Protein AF-A0A2S5CKT2-F1 (afdb_monomer)

Secondary structure (DSSP, 8-state):
-------HHHHHHHHHHHHHHHHHHHTSS-HHHHHHHHHH-TT-S--EEEEEEEETTEEEEEEE-SSSEEEEEEEESSTT--GGGSEEEEEEHHHHHHH--SHHHHHHHHHHHHHHHHHTT-

Structure (mmCIF, N/CA/C/O backbone):
data_AF-A0A2S5CKT2-F1
#
_entry.id   AF-A0A2S5CKT2-F1
#
loop_
_atom_site.group_PDB
_atom_site.id
_atom_site.type_symbol
_atom_site.label_atom_id
_atom_site.label_alt_id
_atom_site.label_comp_id
_atom_site.label_asym_id
_atom_site.label_entity_id
_atom_site.label_seq_id
_atom_site.pdbx_PDB_ins_code
_atom_site.Cartn_x
_atom_site.Cartn_y
_atom_site.Cartn_z
_atom_site.occupancy
_atom_site.B_iso_or_equiv
_atom_site.auth_seq_id
_atom_site.auth_comp_id
_atom_site.auth_asym_id
_atom_site.auth_atom_id
_atom_site.pdbx_PDB_model_num
ATOM 1 N N . MET A 1 1 ? -28.746 -4.666 8.757 1.00 40.38 1 MET A N 1
ATOM 2 C CA . MET A 1 1 ? -27.421 -4.318 8.205 1.00 40.38 1 MET A CA 1
ATOM 3 C C . MET A 1 1 ? -27.075 -2.948 8.756 1.00 40.38 1 MET A C 1
ATOM 5 O O . MET A 1 1 ? -27.796 -2.009 8.463 1.00 40.38 1 MET A O 1
ATOM 9 N N . SER A 1 2 ? -26.123 -2.847 9.688 1.00 44.31 2 SER A N 1
ATOM 10 C CA . SER A 1 2 ? -25.798 -1.554 10.302 1.00 44.31 2 SER A CA 1
ATOM 11 C C . SER A 1 2 ? -25.018 -0.701 9.314 1.00 44.31 2 SER A C 1
ATOM 13 O O . SER A 1 2 ? -23.836 -0.963 9.097 1.00 44.31 2 SER A O 1
ATOM 15 N N . ASP A 1 3 ? -25.667 0.333 8.782 1.00 46.25 3 ASP A N 1
ATOM 16 C CA . ASP A 1 3 ? -24.982 1.496 8.229 1.00 46.25 3 ASP A CA 1
ATOM 17 C C . ASP A 1 3 ? -24.106 2.090 9.332 1.00 46.25 3 ASP A C 1
ATOM 19 O O . ASP A 1 3 ? -24.564 2.820 10.215 1.00 46.25 3 ASP A O 1
ATOM 23 N N . ARG A 1 4 ? -22.819 1.735 9.331 1.00 59.84 4 ARG A N 1
ATOM 24 C CA . ARG A 1 4 ? -21.828 2.481 10.101 1.00 59.84 4 ARG A CA 1
ATOM 25 C C . ARG A 1 4 ? -21.696 3.839 9.430 1.00 59.84 4 ARG A C 1
ATOM 27 O O . ARG A 1 4 ? -20.940 3.996 8.478 1.00 59.84 4 ARG A O 1
ATOM 34 N N . GLN A 1 5 ? -22.429 4.825 9.933 1.00 59.44 5 GLN A N 1
ATOM 35 C CA . GLN A 1 5 ? -22.195 6.213 9.563 1.00 59.44 5 GLN A CA 1
ATOM 36 C C . GLN A 1 5 ? -20.825 6.629 10.102 1.00 59.44 5 GLN A C 1
ATOM 38 O O . GLN A 1 5 ? -20.635 6.872 11.294 1.00 59.44 5 GLN A O 1
ATOM 43 N N . PHE A 1 6 ? -19.837 6.658 9.215 1.00 62.53 6 PHE A N 1
ATOM 44 C CA . PHE A 1 6 ? -18.522 7.197 9.519 1.00 62.53 6 PHE A CA 1
ATOM 45 C C . PHE A 1 6 ? -18.585 8.728 9.516 1.00 62.53 6 PHE A C 1
ATOM 47 O O . PHE A 1 6 ? -19.208 9.323 8.636 1.00 62.53 6 PHE A O 1
ATOM 54 N N . GLY A 1 7 ? -17.914 9.377 10.472 1.00 77.25 7 GLY A N 1
ATOM 55 C CA . GLY A 1 7 ? -17.823 10.839 10.505 1.00 77.25 7 GLY A CA 1
ATOM 56 C C . GLY A 1 7 ? -17.152 11.420 9.245 1.00 77.25 7 GLY A C 1
ATOM 57 O O . GLY A 1 7 ? -16.399 10.714 8.566 1.00 77.25 7 GLY A O 1
ATOM 58 N N . PRO A 1 8 ? -17.352 12.716 8.945 1.00 77.81 8 PRO A N 1
ATOM 59 C CA . PRO A 1 8 ? -16.957 13.339 7.673 1.00 77.81 8 PRO A CA 1
ATOM 60 C C . PRO A 1 8 ? -15.465 13.182 7.337 1.00 77.81 8 PRO A C 1
ATOM 62 O O . PRO A 1 8 ? -15.113 12.888 6.200 1.00 77.81 8 PRO A O 1
ATOM 65 N N . GLN A 1 9 ? -14.576 13.265 8.334 1.00 77.25 9 GLN A N 1
ATOM 66 C CA . GLN A 1 9 ? -13.134 13.051 8.128 1.00 77.25 9 GLN A CA 1
ATOM 67 C C . GLN A 1 9 ? -12.787 11.631 7.654 1.00 77.25 9 GLN A C 1
ATOM 69 O O . GLN A 1 9 ? -11.832 11.445 6.909 1.00 77.25 9 GLN A O 1
ATOM 74 N N . THR A 1 10 ? -13.541 10.615 8.080 1.00 82.31 10 THR A N 1
ATOM 75 C CA . THR A 1 10 ? -13.289 9.226 7.664 1.00 82.31 10 THR A CA 1
ATOM 76 C C . THR A 1 10 ? -13.767 8.987 6.235 1.00 82.31 10 THR A C 1
ATOM 78 O O . THR A 1 10 ? -13.113 8.266 5.492 1.00 82.31 10 THR A O 1
ATOM 81 N N . GLN A 1 11 ? -14.865 9.626 5.821 1.00 86.94 11 GLN A N 1
ATOM 82 C CA . GLN A 1 11 ? -15.346 9.544 4.439 1.00 86.94 11 GLN A CA 1
ATOM 83 C C . GLN A 1 11 ? -14.367 10.198 3.456 1.00 86.94 11 GLN A C 1
ATOM 85 O O . GLN A 1 11 ? -14.094 9.620 2.407 1.00 86.94 11 GLN A O 1
ATOM 90 N N . LEU A 1 12 ? -13.773 11.340 3.826 1.00 91.44 12 LEU A N 1
ATOM 91 C CA . LEU A 1 12 ? -12.718 11.982 3.033 1.00 91.44 12 LEU A CA 1
ATOM 92 C C . LEU A 1 12 ? -11.502 11.064 2.858 1.00 91.44 12 LEU A C 1
ATOM 94 O O . LEU A 1 12 ? -11.094 10.809 1.731 1.00 91.44 12 LEU A O 1
ATOM 98 N N . LEU A 1 13 ? -11.000 10.470 3.947 1.00 93.12 13 LEU A N 1
ATOM 99 C CA . LEU A 1 13 ? -9.881 9.522 3.881 1.00 93.12 13 LEU A CA 1
ATOM 100 C C . LEU A 1 13 ? -10.188 8.303 3.003 1.00 93.12 13 LEU A C 1
ATOM 102 O O . LEU A 1 13 ? -9.319 7.830 2.277 1.00 93.12 13 LEU A O 1
ATOM 106 N N . ARG A 1 14 ? -11.417 7.776 3.062 1.00 94.62 14 ARG A N 1
ATOM 107 C CA . ARG A 1 14 ? -11.840 6.654 2.210 1.00 94.62 14 ARG A CA 1
ATOM 108 C C . ARG A 1 14 ? -11.849 7.046 0.736 1.00 94.62 14 ARG A C 1
ATOM 110 O O . ARG A 1 14 ? -11.369 6.275 -0.086 1.00 94.62 14 ARG A O 1
ATOM 117 N N . LYS A 1 15 ? -12.348 8.241 0.412 1.00 95.12 15 LYS A N 1
ATOM 118 C CA . LYS A 1 15 ? -12.325 8.774 -0.953 1.00 95.12 15 LYS A CA 1
ATOM 119 C C . LYS A 1 15 ? -10.889 8.933 -1.463 1.00 95.12 15 LYS A C 1
ATOM 121 O O . LYS A 1 15 ? -10.582 8.406 -2.523 1.00 95.12 15 LYS A O 1
ATOM 126 N N . GLU A 1 16 ? -10.006 9.548 -0.677 1.00 94.62 16 GLU A N 1
ATOM 127 C CA . GLU A 1 16 ? -8.581 9.697 -1.017 1.00 94.62 16 GLU A CA 1
ATOM 128 C C . GLU A 1 16 ? -7.893 8.343 -1.264 1.00 94.62 16 GLU A C 1
ATOM 130 O O . GLU A 1 16 ? -7.095 8.200 -2.187 1.00 94.62 16 GLU A O 1
ATOM 135 N N . LEU A 1 17 ? -8.204 7.327 -0.451 1.00 96.75 17 LEU A N 1
ATOM 136 C CA . LEU A 1 17 ? -7.668 5.973 -0.614 1.00 96.75 17 LEU A CA 1
ATOM 137 C C . LEU A 1 17 ? -8.129 5.319 -1.922 1.00 96.75 17 LEU A C 1
ATOM 139 O O . LEU A 1 17 ? -7.319 4.694 -2.601 1.00 96.75 17 LEU A O 1
ATOM 143 N N . LEU A 1 18 ? -9.405 5.469 -2.281 1.00 96.62 18 LEU A N 1
ATOM 144 C CA . LEU A 1 18 ? -9.957 4.924 -3.523 1.00 96.62 18 LEU A CA 1
ATOM 145 C C . LEU A 1 18 ? -9.440 5.668 -4.761 1.00 96.62 18 LEU A C 1
ATOM 147 O O . LEU A 1 18 ? -9.125 5.032 -5.763 1.00 96.62 18 LEU A O 1
ATOM 151 N N . GLU A 1 19 ? -9.290 6.991 -4.689 1.00 95.94 19 GLU A N 1
ATOM 152 C CA . GLU A 1 19 ? -8.654 7.782 -5.750 1.00 95.94 19 GLU A CA 1
ATOM 153 C C . GLU A 1 19 ? -7.192 7.365 -5.935 1.00 95.94 19 GLU A C 1
ATOM 155 O O . GLU A 1 19 ? -6.764 7.075 -7.049 1.00 95.94 19 GLU A O 1
ATOM 160 N N . SER A 1 20 ? -6.435 7.229 -4.841 1.00 93.81 20 SER A N 1
ATOM 161 C CA . SER A 1 20 ? -5.060 6.725 -4.892 1.00 93.81 20 SER A CA 1
ATOM 162 C C . SER A 1 20 ? -4.980 5.303 -5.446 1.00 93.81 20 SER A C 1
ATOM 164 O O . SER A 1 20 ? -4.010 4.979 -6.120 1.00 93.81 20 SER A O 1
ATOM 166 N N . MET A 1 21 ? -5.966 4.446 -5.182 1.00 96.81 21 MET A N 1
ATOM 167 C CA . MET A 1 21 ? -6.031 3.116 -5.783 1.00 96.81 21 MET A CA 1
ATOM 168 C C . MET A 1 21 ? -6.241 3.198 -7.298 1.00 96.81 21 MET A C 1
ATOM 170 O O . MET A 1 21 ? -5.588 2.467 -8.037 1.00 96.81 21 MET A O 1
ATOM 174 N N . ALA A 1 22 ? -7.112 4.090 -7.775 1.00 96.75 22 ALA A N 1
ATOM 175 C CA . ALA A 1 22 ? -7.306 4.283 -9.209 1.00 96.75 22 ALA A CA 1
ATOM 176 C C . ALA A 1 22 ? -5.991 4.692 -9.893 1.00 96.75 22 ALA A C 1
ATOM 178 O O . ALA A 1 22 ? -5.604 4.056 -10.870 1.00 96.75 22 ALA A O 1
ATOM 179 N N . TYR A 1 23 ? -5.258 5.654 -9.317 1.00 96.50 23 TYR A N 1
ATOM 180 C CA . TYR A 1 23 ? -3.933 6.053 -9.811 1.00 96.50 23 TYR A CA 1
ATOM 181 C C . TYR A 1 23 ? -2.881 4.936 -9.701 1.00 96.50 23 TYR A C 1
ATOM 183 O O . TYR A 1 23 ? -1.979 4.835 -10.530 1.00 96.50 23 TYR A O 1
ATOM 191 N N . LEU A 1 24 ? -2.969 4.080 -8.677 1.00 96.75 24 LEU A N 1
ATOM 192 C CA . LEU A 1 24 ? -2.089 2.918 -8.537 1.00 96.75 24 LEU A CA 1
ATOM 193 C C . LEU A 1 24 ? -2.295 1.939 -9.699 1.00 96.75 24 LEU A C 1
ATOM 195 O O . LEU A 1 24 ? -1.328 1.510 -10.320 1.00 96.75 24 LEU A O 1
ATOM 199 N N . PHE A 1 25 ? -3.550 1.600 -10.006 1.00 96.69 25 PHE A N 1
ATOM 200 C CA . PHE A 1 25 ? -3.889 0.619 -11.041 1.00 96.69 25 PHE A CA 1
ATOM 201 C C . PHE A 1 25 ? -3.883 1.175 -12.471 1.00 96.69 25 PHE A C 1
ATOM 203 O O . PHE A 1 25 ? -3.830 0.376 -13.410 1.00 96.69 25 PHE A O 1
ATOM 210 N N . SER A 1 26 ? -3.890 2.500 -12.656 1.00 96.56 26 SER A N 1
ATOM 211 C CA . SER A 1 26 ? -3.586 3.141 -13.944 1.00 96.56 26 SER A CA 1
ATOM 212 C C . SER A 1 26 ? -2.082 3.233 -14.220 1.00 96.56 26 SER A C 1
ATOM 214 O O . SER A 1 26 ? -1.687 3.353 -15.376 1.00 96.56 26 SER A O 1
ATOM 216 N N . GLY A 1 27 ? -1.247 3.132 -13.179 1.00 95.06 27 GLY A N 1
ATOM 217 C CA . GLY A 1 27 ? 0.203 3.310 -13.266 1.00 95.06 27 GLY A CA 1
ATOM 218 C C . GLY A 1 27 ? 0.654 4.763 -13.093 1.00 95.06 27 GLY A C 1
ATOM 219 O O . GLY A 1 27 ? 1.854 5.023 -13.114 1.00 95.06 27 GLY A O 1
ATOM 220 N N . ASP A 1 28 ? -0.275 5.693 -12.856 1.00 96.38 28 ASP A N 1
ATOM 221 C CA . ASP A 1 28 ? 0.017 7.124 -12.700 1.00 96.38 28 ASP A CA 1
ATOM 222 C C . ASP A 1 28 ? 0.795 7.443 -11.415 1.00 96.38 28 ASP A C 1
ATOM 224 O O . ASP A 1 28 ? 1.458 8.475 -11.338 1.00 96.38 28 ASP A O 1
ATOM 228 N N . ILE A 1 29 ? 0.736 6.573 -10.396 1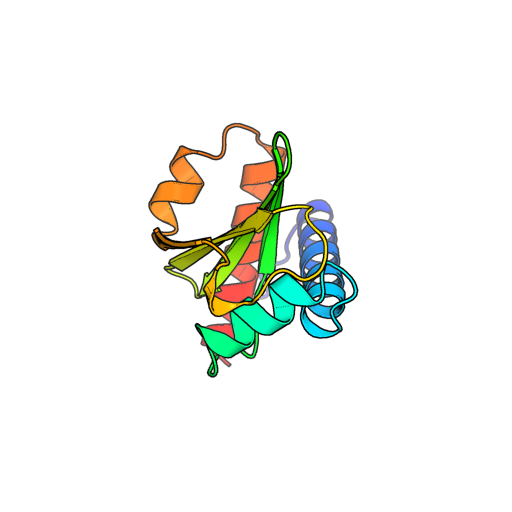.00 94.06 29 ILE A N 1
ATOM 229 C CA . ILE A 1 29 ? 1.604 6.702 -9.211 1.00 94.06 29 ILE A CA 1
ATOM 230 C C . ILE A 1 29 ? 3.051 6.386 -9.575 1.00 94.06 29 ILE A C 1
ATOM 232 O O . ILE A 1 29 ? 3.952 7.174 -9.300 1.00 94.06 29 ILE A O 1
ATOM 236 N N . ASN A 1 30 ? 3.264 5.191 -10.121 1.00 94.75 30 ASN A N 1
ATOM 237 C CA . ASN A 1 30 ? 4.544 4.707 -10.608 1.00 94.75 30 ASN A CA 1
ATOM 238 C C . ASN A 1 30 ? 4.266 3.439 -11.442 1.00 94.75 30 ASN A C 1
ATOM 240 O O . ASN A 1 30 ? 3.720 2.472 -10.897 1.00 94.75 30 ASN A O 1
ATOM 244 N N . PRO A 1 31 ? 4.616 3.401 -12.738 1.00 95.19 31 PRO A N 1
ATOM 245 C CA . PRO A 1 31 ? 4.336 2.244 -13.584 1.00 95.19 31 PRO A CA 1
ATOM 246 C C . PRO A 1 31 ? 5.08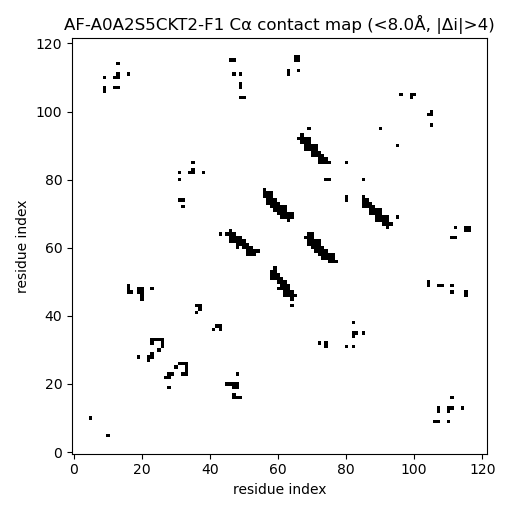4 0.987 -13.117 1.00 95.19 31 PRO A C 1
ATOM 248 O O . PRO A 1 31 ? 4.504 -0.097 -13.123 1.00 95.19 31 PRO A O 1
ATOM 251 N N . ILE A 1 32 ? 6.313 1.128 -12.604 1.00 96.00 32 ILE A N 1
ATOM 252 C C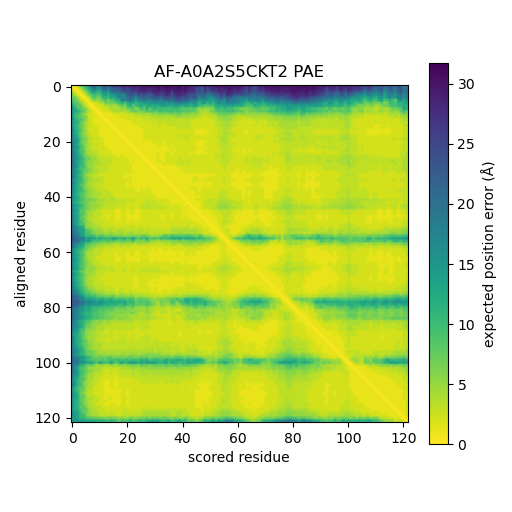A . ILE A 1 32 ? 7.100 0.009 -12.062 1.00 96.00 32 ILE A CA 1
ATOM 253 C C . ILE A 1 32 ? 6.438 -0.567 -10.810 1.00 96.00 32 ILE A C 1
ATOM 255 O O . ILE A 1 32 ? 6.426 -1.783 -10.630 1.00 96.00 32 ILE A O 1
ATOM 259 N N . LEU A 1 33 ? 5.820 0.267 -9.966 1.00 97.19 33 LEU A N 1
ATOM 260 C CA . LEU A 1 33 ? 5.054 -0.219 -8.814 1.00 97.19 33 LEU A CA 1
ATOM 261 C C . LEU A 1 33 ? 3.881 -1.097 -9.260 1.00 97.19 33 LEU A C 1
ATOM 263 O O . LEU A 1 33 ? 3.684 -2.180 -8.713 1.00 97.19 33 LEU A O 1
ATOM 267 N N . LEU A 1 34 ? 3.113 -0.654 -10.260 1.00 97.25 34 LEU A N 1
ATOM 268 C CA . LEU A 1 34 ? 1.993 -1.431 -10.790 1.00 97.25 34 LEU A CA 1
ATOM 269 C C . LEU A 1 34 ? 2.462 -2.759 -11.393 1.00 97.25 34 LEU A C 1
ATOM 271 O O . LEU A 1 34 ? 1.872 -3.804 -11.114 1.00 97.25 34 LEU A O 1
ATOM 275 N N . GLU A 1 35 ? 3.516 -2.732 -12.206 1.00 96.75 35 GLU A N 1
ATOM 276 C CA . GLU A 1 35 ? 4.084 -3.944 -12.796 1.00 96.75 35 GLU A CA 1
ATOM 277 C C . GLU A 1 35 ? 4.604 -4.904 -11.722 1.00 96.75 35 GLU A C 1
ATOM 279 O O . GLU A 1 35 ? 4.312 -6.097 -11.782 1.00 96.75 35 GLU A O 1
ATOM 284 N N . THR A 1 36 ?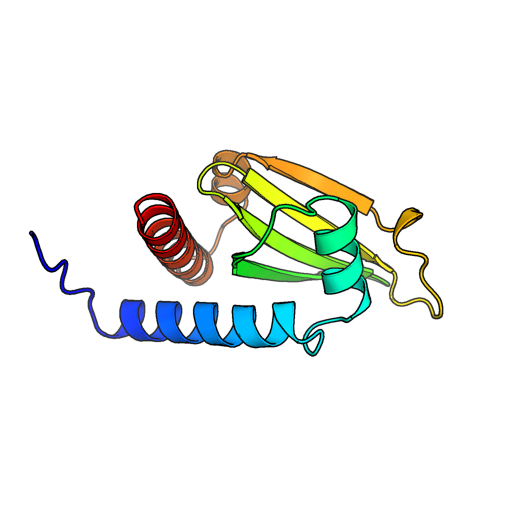 5.270 -4.385 -10.688 1.00 97.31 36 THR A N 1
ATOM 285 C CA . THR A 1 36 ? 5.738 -5.169 -9.536 1.00 97.31 36 THR A CA 1
ATOM 286 C C . THR A 1 36 ? 4.577 -5.830 -8.807 1.00 97.31 36 THR A C 1
ATOM 288 O O . THR A 1 36 ? 4.592 -7.041 -8.585 1.00 97.31 36 THR A O 1
ATOM 291 N N . LEU A 1 37 ? 3.521 -5.080 -8.487 1.00 97.69 37 LEU A N 1
ATOM 292 C CA . LEU A 1 37 ? 2.341 -5.639 -7.827 1.00 97.69 37 LEU A CA 1
ATOM 293 C C . LEU A 1 37 ? 1.670 -6.723 -8.680 1.00 97.69 37 LEU A C 1
ATOM 295 O O . LEU A 1 37 ? 1.284 -7.756 -8.143 1.00 97.69 37 LEU A O 1
ATOM 299 N N . ARG A 1 38 ? 1.571 -6.536 -10.001 1.00 96.69 38 ARG A N 1
ATOM 300 C CA . ARG A 1 38 ? 1.013 -7.546 -10.918 1.00 96.69 38 ARG A CA 1
ATOM 301 C C . ARG A 1 38 ? 1.898 -8.782 -11.047 1.00 96.69 38 ARG A C 1
ATOM 303 O O . ARG A 1 38 ? 1.371 -9.883 -11.178 1.00 96.69 38 ARG A O 1
ATOM 310 N N . PHE A 1 39 ? 3.217 -8.607 -11.022 1.00 96.56 39 PHE A N 1
ATOM 311 C CA . PHE A 1 39 ? 4.177 -9.700 -11.135 1.00 96.56 39 PHE A CA 1
ATOM 312 C C . PHE A 1 39 ? 4.181 -10.582 -9.881 1.00 96.56 39 PHE A C 1
ATOM 314 O O . PHE A 1 39 ? 4.057 -11.800 -9.989 1.00 96.56 39 PHE A O 1
ATOM 321 N N . TYR A 1 40 ? 4.274 -9.978 -8.693 1.00 96.81 40 TYR A N 1
ATOM 322 C CA . TYR A 1 40 ? 4.336 -10.716 -7.426 1.00 96.81 40 TYR A CA 1
ATOM 323 C C . TYR A 1 40 ? 2.960 -11.131 -6.897 1.00 96.81 40 TYR A C 1
ATOM 325 O O . TYR A 1 40 ? 2.853 -12.146 -6.207 1.00 96.81 40 TYR A O 1
ATOM 333 N N . PHE A 1 41 ? 1.905 -10.380 -7.231 1.00 96.62 41 PHE A N 1
ATOM 334 C CA . PHE A 1 41 ? 0.536 -10.631 -6.784 1.00 96.62 41 PHE A CA 1
ATOM 335 C C . PHE A 1 41 ? -0.469 -10.627 -7.954 1.00 96.62 41 PHE A C 1
ATOM 337 O O . PHE A 1 41 ? -1.379 -9.800 -7.981 1.00 96.62 41 PHE A O 1
ATOM 344 N N . PRO A 1 42 ? -0.383 -11.561 -8.922 1.00 95.75 42 PRO A N 1
ATOM 345 C CA . PRO A 1 42 ? -1.272 -11.594 -10.093 1.00 95.75 42 PRO A CA 1
ATOM 346 C C . PRO A 1 42 ? -2.774 -11.720 -9.779 1.00 95.75 42 PRO A C 1
ATOM 348 O O . PRO A 1 42 ? -3.607 -11.449 -10.638 1.00 95.75 42 PRO A O 1
ATOM 351 N N . TRP A 1 43 ? -3.141 -12.117 -8.558 1.00 94.75 43 TRP A N 1
ATOM 352 C CA . TRP A 1 43 ? -4.528 -12.167 -8.076 1.00 94.75 43 TRP A CA 1
ATOM 353 C C . TRP A 1 43 ? -5.050 -10.817 -7.552 1.00 94.75 43 TRP A C 1
ATOM 355 O O . TRP A 1 43 ? -6.225 -10.709 -7.201 1.00 94.75 43 TRP A O 1
ATOM 365 N N . LEU A 1 44 ? -4.192 -9.800 -7.446 1.00 95.19 44 LEU A N 1
ATOM 366 C CA . LEU A 1 44 ? -4.509 -8.526 -6.814 1.00 95.19 44 LEU A CA 1
ATOM 367 C C . LEU A 1 44 ? -5.367 -7.651 -7.738 1.00 95.19 44 LEU A C 1
ATOM 369 O O . LEU A 1 44 ? -4.883 -7.073 -8.708 1.00 95.19 44 LEU A O 1
ATOM 373 N N . SER A 1 45 ? -6.651 -7.529 -7.406 1.00 93.31 45 SER A N 1
ATOM 374 C CA . SER A 1 45 ? -7.618 -6.654 -8.091 1.00 93.31 45 SER A CA 1
ATOM 375 C C . SER A 1 45 ? -8.004 -5.418 -7.274 1.00 93.31 45 SER A C 1
ATOM 377 O O . SER A 1 45 ? -8.659 -4.511 -7.784 1.00 93.31 45 SER A O 1
ATOM 379 N N . PHE A 1 46 ? -7.601 -5.378 -6.003 1.00 96.81 46 PHE A N 1
ATOM 380 C CA . PHE A 1 46 ? -7.873 -4.296 -5.070 1.00 96.81 46 PHE A CA 1
ATOM 381 C C . PHE A 1 46 ? -6.692 -4.153 -4.110 1.00 96.81 46 PHE A C 1
ATOM 383 O O . PHE A 1 46 ? -6.243 -5.136 -3.526 1.00 96.81 46 PHE A O 1
ATOM 390 N N . ALA A 1 47 ? -6.179 -2.936 -3.957 1.00 97.56 47 ALA A N 1
ATOM 391 C CA . ALA A 1 47 ? -5.027 -2.637 -3.116 1.00 97.56 47 ALA A CA 1
ATOM 392 C C . ALA A 1 47 ? -5.051 -1.164 -2.717 1.00 97.56 47 ALA A C 1
ATOM 394 O O . ALA A 1 47 ? -5.471 -0.315 -3.501 1.00 97.56 47 ALA A O 1
ATOM 395 N N . LEU A 1 48 ? -4.587 -0.838 -1.514 1.00 98.06 48 LEU A N 1
ATOM 396 C CA . LEU A 1 48 ? -4.633 0.536 -1.011 1.00 98.06 48 LEU A CA 1
ATOM 397 C C . LEU A 1 48 ? -3.231 1.036 -0.675 1.00 98.06 48 LEU A C 1
ATOM 399 O O . LEU A 1 48 ? -2.555 0.470 0.185 1.00 98.06 48 LEU A O 1
ATOM 403 N N . LEU A 1 49 ? -2.811 2.137 -1.304 1.00 97.00 49 LEU A N 1
ATOM 404 C CA . LEU A 1 49 ? -1.564 2.815 -0.953 1.00 97.00 49 LEU A CA 1
ATOM 405 C C . LEU A 1 49 ? -1.730 3.547 0.388 1.00 97.00 49 LEU A C 1
ATOM 407 O O . LEU A 1 49 ? -2.335 4.622 0.496 1.00 97.00 49 LEU A O 1
ATOM 411 N N . ILE A 1 50 ? -1.179 2.953 1.442 1.00 95.88 50 ILE A N 1
ATOM 412 C CA . ILE A 1 50 ? -1.332 3.448 2.813 1.00 95.88 50 ILE A CA 1
ATOM 413 C C . ILE A 1 50 ? -0.223 4.428 3.194 1.00 95.88 50 ILE A C 1
ATOM 415 O O . ILE A 1 50 ? -0.461 5.318 4.014 1.00 95.88 50 ILE A O 1
ATOM 419 N N . ASN A 1 51 ? 0.956 4.328 2.575 1.00 94.62 51 ASN A N 1
ATOM 420 C CA . ASN A 1 51 ? 2.074 5.240 2.805 1.00 94.62 51 ASN A CA 1
ATOM 421 C C . ASN A 1 51 ? 3.061 5.223 1.632 1.00 94.62 51 ASN A C 1
ATOM 423 O O . ASN A 1 51 ? 3.215 4.205 0.965 1.00 94.62 51 ASN A O 1
ATOM 427 N N . TRP A 1 52 ? 3.756 6.337 1.443 1.00 94.25 52 TRP A N 1
ATOM 428 C CA . TRP A 1 52 ? 4.881 6.473 0.525 1.00 94.25 52 TRP A CA 1
ATOM 429 C C . TRP A 1 52 ? 5.956 7.290 1.237 1.00 94.25 52 TRP A C 1
ATOM 431 O O . TRP A 1 52 ? 5.647 8.333 1.824 1.00 94.25 52 TRP A O 1
ATOM 441 N N . LEU A 1 53 ? 7.183 6.775 1.256 1.00 92.50 53 LEU A N 1
ATOM 442 C CA . LEU A 1 53 ? 8.354 7.478 1.759 1.00 92.50 53 LEU A CA 1
ATOM 443 C C . LEU A 1 53 ? 9.367 7.647 0.623 1.00 92.50 53 LEU A C 1
ATOM 445 O O . LEU A 1 53 ? 9.826 6.641 0.088 1.00 92.50 53 LEU A O 1
ATOM 449 N N . PRO A 1 54 ? 9.749 8.886 0.291 1.00 92.69 54 PRO A N 1
ATOM 450 C CA . PRO A 1 54 ? 10.956 9.126 -0.478 1.00 92.69 54 PRO A CA 1
ATOM 451 C C . PRO A 1 54 ? 12.173 8.916 0.439 1.00 92.69 54 PRO A C 1
ATOM 453 O O . PRO A 1 54 ? 12.347 9.682 1.386 1.00 92.69 54 PRO A O 1
ATOM 456 N N . GLU A 1 55 ? 13.000 7.910 0.168 1.00 89.94 55 GLU A N 1
ATOM 457 C CA . GLU A 1 55 ? 14.281 7.679 0.857 1.00 89.94 55 GLU A CA 1
ATOM 458 C C . GLU A 1 55 ? 15.435 7.899 -0.132 1.00 89.94 55 GLU A C 1
ATOM 460 O O . GLU A 1 55 ? 15.211 7.954 -1.339 1.00 89.94 55 GLU A O 1
ATOM 465 N N . GLN A 1 56 ? 16.658 8.162 0.331 1.00 86.06 56 GLN A N 1
ATOM 466 C CA . GLN A 1 56 ? 17.755 8.572 -0.557 1.00 86.06 56 GLN A CA 1
ATOM 467 C C . GLN A 1 56 ? 17.949 7.627 -1.756 1.00 86.06 56 GLN A C 1
ATOM 469 O O . GLN A 1 56 ? 18.477 6.533 -1.617 1.00 86.06 56 GLN A O 1
ATOM 474 N N . GLY A 1 57 ? 17.562 8.093 -2.949 1.00 87.62 57 GLY A N 1
ATOM 475 C CA . GLY A 1 57 ? 17.684 7.328 -4.192 1.00 87.62 57 GLY A CA 1
ATOM 476 C C . GLY A 1 57 ? 16.551 6.335 -4.463 1.00 87.62 57 GLY A C 1
ATOM 477 O O . GLY A 1 57 ? 16.555 5.737 -5.533 1.00 87.62 57 GLY A O 1
ATOM 478 N N . GLU A 1 58 ? 15.563 6.204 -3.576 1.00 91.88 58 GLU A N 1
ATOM 479 C CA . GLU A 1 58 ? 14.502 5.197 -3.669 1.00 91.88 58 GLU A CA 1
ATOM 480 C C . GLU A 1 58 ? 13.126 5.756 -3.274 1.00 91.88 58 GLU A C 1
ATOM 482 O O . GLU A 1 58 ? 12.982 6.727 -2.525 1.00 91.88 58 GLU A O 1
ATOM 487 N N . ASP A 1 59 ? 12.077 5.115 -3.772 1.00 95.31 59 ASP A N 1
ATOM 488 C CA . ASP A 1 59 ? 10.708 5.331 -3.332 1.00 95.31 59 ASP A CA 1
ATOM 489 C C . ASP A 1 59 ? 10.178 4.062 -2.661 1.00 95.31 59 ASP A C 1
ATOM 491 O O . ASP A 1 59 ? 10.071 3.005 -3.283 1.00 95.31 59 ASP A O 1
ATOM 495 N N . ILE A 1 60 ? 9.833 4.183 -1.376 1.00 96.25 60 ILE A N 1
ATOM 496 C CA . ILE A 1 60 ? 9.334 3.086 -0.546 1.00 96.25 60 ILE A CA 1
ATOM 497 C C . ILE A 1 60 ? 7.815 3.201 -0.434 1.00 96.25 60 ILE A C 1
ATOM 499 O O . ILE A 1 60 ? 7.275 4.070 0.267 1.00 96.25 60 ILE A O 1
ATOM 503 N N . TYR A 1 61 ? 7.105 2.299 -1.100 1.00 97.19 61 TYR A N 1
ATOM 504 C CA . TYR A 1 61 ? 5.649 2.222 -1.093 1.00 97.19 61 TYR A CA 1
ATOM 505 C C . TYR A 1 61 ? 5.170 1.157 -0.116 1.00 97.19 61 TYR A C 1
ATOM 507 O O . TYR A 1 61 ? 5.631 0.022 -0.126 1.00 97.19 61 TYR A O 1
ATOM 515 N N . TRP A 1 62 ? 4.185 1.512 0.704 1.00 97.38 62 TRP A N 1
ATOM 516 C CA . TRP A 1 62 ? 3.492 0.573 1.579 1.00 97.38 62 TRP A CA 1
ATOM 517 C C . TRP A 1 62 ? 2.079 0.389 1.051 1.00 97.38 62 TRP A C 1
ATOM 519 O O . TRP A 1 62 ? 1.272 1.327 1.068 1.00 97.38 62 TRP A O 1
ATOM 529 N N . VAL A 1 63 ? 1.778 -0.819 0.595 1.00 98.19 63 VAL A N 1
ATOM 530 C CA . VAL A 1 63 ? 0.530 -1.164 -0.080 1.00 98.19 63 VAL A CA 1
ATOM 531 C C . VAL A 1 63 ? -0.192 -2.231 0.731 1.00 98.19 63 VAL A C 1
ATOM 533 O O . VAL A 1 63 ? 0.323 -3.323 0.948 1.00 98.19 63 VAL A O 1
ATOM 536 N N . LEU A 1 64 ? -1.400 -1.924 1.198 1.00 98.44 64 LEU A N 1
ATOM 537 C CA . LEU A 1 64 ? -2.277 -2.915 1.815 1.00 98.44 64 LEU A CA 1
ATOM 538 C C . LEU A 1 64 ? -2.839 -3.810 0.706 1.00 98.44 64 LEU A C 1
ATOM 540 O O . LEU A 1 64 ? -3.611 -3.326 -0.126 1.00 98.44 64 LEU A O 1
ATOM 544 N N . ILE A 1 65 ? -2.436 -5.080 0.695 1.00 97.88 65 ILE A N 1
ATOM 545 C CA . ILE A 1 65 ? -2.795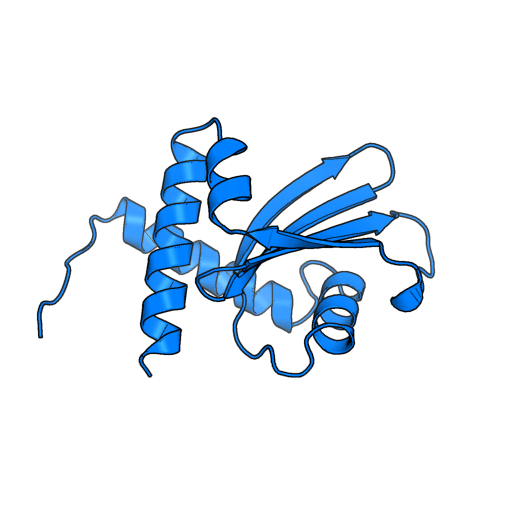 -6.049 -0.356 1.00 97.88 65 ILE A CA 1
ATOM 546 C C . ILE A 1 65 ? -3.925 -6.997 0.067 1.00 97.88 65 ILE A C 1
ATOM 548 O O . ILE A 1 65 ? -4.584 -7.573 -0.788 1.00 97.88 65 ILE A O 1
ATOM 552 N N . ASP A 1 66 ? -4.168 -7.122 1.374 1.00 96.88 66 ASP A N 1
ATOM 553 C CA . ASP A 1 66 ? -5.358 -7.729 1.981 1.00 96.88 66 ASP A CA 1
ATOM 554 C C . ASP A 1 66 ? -5.473 -7.289 3.453 1.00 96.88 66 ASP A C 1
ATOM 556 O O . ASP A 1 66 ? -4.682 -6.476 3.939 1.00 96.88 66 ASP A O 1
ATOM 560 N N . SER A 1 67 ? -6.464 -7.791 4.191 1.00 96.62 67 SER A N 1
ATOM 561 C CA . SER A 1 67 ? -6.712 -7.391 5.580 1.00 96.62 67 SER A CA 1
ATOM 562 C C . SER A 1 67 ? -5.651 -7.843 6.592 1.00 96.62 67 SER A C 1
ATOM 564 O O . SER A 1 67 ? -5.715 -7.419 7.752 1.00 96.62 67 SER A O 1
ATOM 566 N N . GLN A 1 68 ? -4.687 -8.673 6.183 1.00 97.50 68 GLN A N 1
ATOM 567 C CA . GLN A 1 68 ? -3.640 -9.252 7.027 1.00 97.50 68 GLN A CA 1
ATOM 568 C C . GLN A 1 68 ? -2.223 -8.850 6.610 1.00 97.50 68 GLN A C 1
ATOM 570 O O . GLN A 1 68 ? -1.324 -8.871 7.455 1.00 97.50 68 GLN A O 1
ATOM 575 N N . ARG A 1 69 ? -2.002 -8.476 5.348 1.00 98.19 69 ARG A N 1
ATOM 576 C CA . ARG A 1 69 ? -0.676 -8.297 4.750 1.00 98.19 69 ARG A CA 1
ATOM 577 C C . ARG A 1 69 ? -0.508 -6.925 4.105 1.00 98.19 69 ARG A C 1
ATOM 579 O O . ARG A 1 69 ? -1.403 -6.393 3.448 1.00 98.19 69 ARG A O 1
ATOM 586 N N . VAL A 1 70 ? 0.690 -6.376 4.266 1.00 98.38 70 VAL A N 1
ATOM 587 C CA . VAL A 1 70 ? 1.153 -5.150 3.617 1.00 98.38 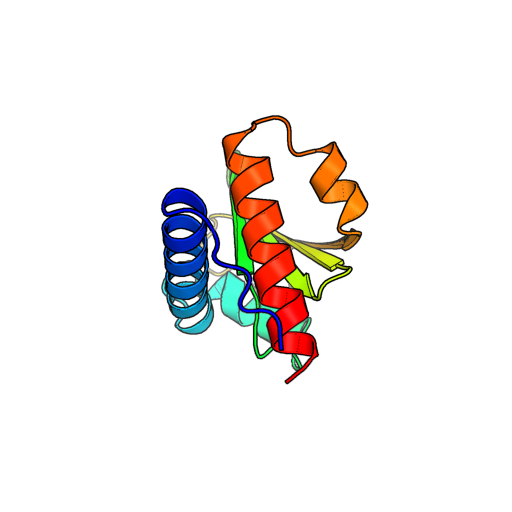70 VAL A CA 1
ATOM 588 C C . VAL A 1 70 ? 2.391 -5.491 2.799 1.00 98.38 70 VAL A C 1
ATOM 590 O O . VAL A 1 70 ? 3.342 -6.052 3.335 1.00 98.38 70 VAL A O 1
ATOM 593 N N . ALA A 1 71 ? 2.377 -5.147 1.516 1.00 98.38 71 ALA A N 1
ATOM 594 C CA . ALA A 1 71 ? 3.564 -5.175 0.678 1.00 98.38 71 ALA A 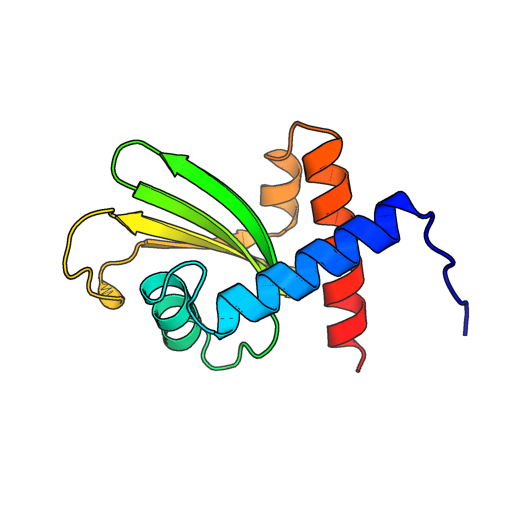CA 1
ATOM 595 C C . ALA A 1 71 ? 4.362 -3.881 0.878 1.00 98.38 71 ALA A C 1
ATOM 597 O O . ALA A 1 71 ? 3.805 -2.783 0.791 1.00 98.38 71 ALA A O 1
ATOM 598 N N . VAL A 1 72 ? 5.653 -4.022 1.146 1.00 98.00 72 VAL A N 1
ATOM 599 C CA . VAL A 1 72 ? 6.647 -2.950 1.150 1.00 98.00 72 VAL A CA 1
ATOM 600 C C . VAL A 1 72 ? 7.429 -3.089 -0.143 1.00 98.00 72 VAL A C 1
ATOM 602 O O . VAL A 1 72 ? 8.040 -4.128 -0.370 1.00 98.00 72 VAL A O 1
ATOM 605 N N . VAL A 1 73 ? 7.339 -2.088 -1.011 1.00 97.94 73 VAL A N 1
ATOM 606 C CA . VAL A 1 73 ? 7.967 -2.097 -2.333 1.00 97.94 73 VAL A CA 1
ATOM 607 C C . VAL A 1 73 ? 8.977 -0.963 -2.383 1.00 97.94 73 VAL A C 1
ATOM 609 O O . VAL A 1 73 ? 8.584 0.198 -2.263 1.00 97.94 73 VAL A O 1
ATOM 612 N N . GLU A 1 74 ? 10.251 -1.294 -2.550 1.00 97.12 74 GLU A N 1
ATOM 613 C CA . GLU A 1 74 ? 11.349 -0.328 -2.628 1.00 97.12 74 GLU A CA 1
ATOM 614 C C . GLU A 1 74 ? 11.814 -0.240 -4.079 1.00 97.12 74 GLU A C 1
ATOM 616 O O . GLU A 1 74 ? 12.317 -1.208 -4.654 1.00 97.12 74 GLU A O 1
ATOM 621 N N . ILE A 1 75 ? 11.573 0.916 -4.694 1.00 95.62 75 ILE A N 1
ATOM 622 C CA . ILE A 1 75 ? 11.868 1.155 -6.105 1.00 95.62 75 ILE A CA 1
ATOM 623 C C . ILE A 1 75 ? 13.023 2.153 -6.198 1.00 95.62 75 ILE A C 1
ATOM 625 O O . ILE A 1 75 ? 12.835 3.314 -5.822 1.00 95.62 75 ILE A O 1
ATOM 629 N N . PRO A 1 76 ? 14.187 1.756 -6.738 1.00 93.81 76 PRO A N 1
ATOM 630 C CA . PRO A 1 76 ? 15.256 2.694 -7.052 1.00 93.81 76 PRO A CA 1
ATOM 631 C C . PRO A 1 76 ? 14.793 3.758 -8.050 1.00 93.81 76 PRO A C 1
ATOM 633 O O . PRO A 1 76 ? 14.067 3.470 -8.999 1.00 93.81 76 PRO A O 1
ATOM 636 N N . ARG A 1 77 ? 15.252 4.999 -7.886 1.00 90.31 77 ARG A N 1
ATOM 637 C CA . ARG A 1 77 ? 14.971 6.124 -8.803 1.00 90.31 77 ARG A CA 1
ATOM 638 C C . ARG A 1 77 ? 15.841 6.121 -10.058 1.00 90.31 77 ARG A C 1
ATOM 640 O O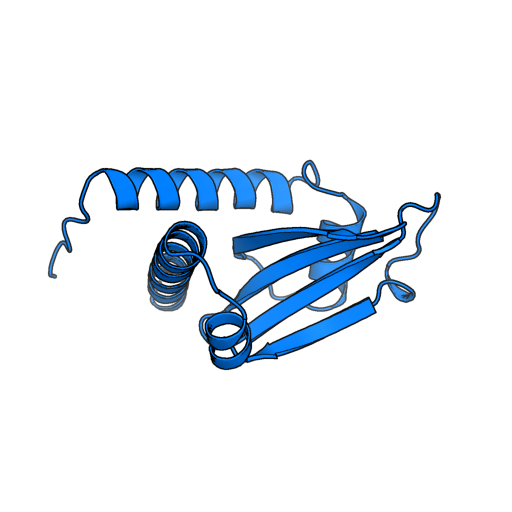 . ARG A 1 77 ? 15.897 7.111 -10.788 1.00 90.31 77 ARG A O 1
ATOM 647 N N . GLU A 1 78 ? 16.549 5.027 -10.288 1.00 86.50 78 GLU A N 1
ATOM 648 C CA . GLU A 1 78 ? 17.340 4.816 -11.487 1.00 86.50 78 GLU A CA 1
ATOM 649 C C . GLU A 1 78 ? 16.438 4.642 -12.715 1.00 86.50 78 GLU A C 1
ATOM 651 O O . GLU A 1 78 ? 15.254 4.313 -12.633 1.00 86.50 78 GLU A O 1
ATOM 656 N N . THR A 1 79 ? 16.998 4.871 -13.897 1.00 79.44 79 THR A N 1
ATOM 657 C CA . THR A 1 79 ? 16.294 4.617 -15.157 1.00 79.44 79 THR A CA 1
ATOM 658 C C . THR A 1 79 ? 16.348 3.132 -15.513 1.00 79.44 79 THR A C 1
ATOM 660 O O . THR A 1 79 ? 17.398 2.516 -15.362 1.00 79.44 79 THR A O 1
ATOM 663 N N . ASN A 1 80 ? 15.276 2.591 -16.104 1.00 84.00 80 ASN A N 1
ATOM 664 C CA . ASN A 1 80 ? 15.186 1.199 -16.581 1.00 84.00 80 ASN A CA 1
ATOM 665 C C . ASN A 1 80 ? 15.275 0.127 -15.477 1.00 84.00 80 ASN A C 1
ATOM 667 O O . ASN A 1 80 ? 15.925 -0.902 -15.659 1.00 84.00 80 ASN A O 1
ATOM 671 N N . VAL A 1 81 ? 14.607 0.352 -14.344 1.00 87.38 81 VAL A N 1
ATOM 672 C CA . VAL A 1 81 ? 14.458 -0.665 -13.292 1.00 87.38 81 VAL A CA 1
ATOM 673 C C . VAL A 1 81 ? 13.667 -1.864 -13.830 1.00 87.38 81 VAL A C 1
ATOM 675 O O . VAL A 1 81 ? 12.518 -1.719 -14.239 1.00 87.38 81 VAL A O 1
ATOM 678 N N . ASP A 1 82 ? 14.277 -3.053 -13.820 1.00 90.25 82 ASP A N 1
ATOM 679 C CA . ASP A 1 82 ? 13.566 -4.318 -14.044 1.00 90.25 82 ASP A CA 1
ATOM 680 C C . ASP A 1 82 ? 12.782 -4.673 -12.776 1.00 90.25 82 ASP A C 1
ATOM 682 O O . ASP A 1 82 ? 13.341 -4.701 -11.678 1.00 90.25 82 ASP A O 1
ATOM 686 N N . VAL A 1 83 ? 11.498 -4.993 -12.934 1.00 90.19 83 VAL A N 1
ATOM 687 C CA . VAL A 1 83 ? 10.598 -5.454 -11.867 1.00 90.19 83 VAL A CA 1
ATOM 688 C C . VAL A 1 83 ? 11.198 -6.593 -11.038 1.00 90.19 83 VAL A C 1
ATOM 690 O O . VAL A 1 83 ? 10.962 -6.668 -9.837 1.00 90.19 83 VAL A O 1
ATOM 693 N N . LYS A 1 84 ? 12.007 -7.468 -11.641 1.00 89.44 84 LYS A N 1
ATOM 694 C CA . LYS A 1 84 ? 12.666 -8.581 -10.934 1.00 89.44 84 LYS A CA 1
ATOM 695 C C . LYS A 1 84 ? 13.737 -8.133 -9.940 1.00 89.44 84 LYS A C 1
ATOM 697 O O . LYS A 1 84 ? 14.108 -8.917 -9.071 1.00 89.44 84 LYS A O 1
ATOM 702 N N . ASN A 1 85 ? 14.243 -6.913 -10.097 1.00 90.00 85 ASN A N 1
ATOM 703 C CA . ASN A 1 85 ? 15.261 -6.318 -9.237 1.00 90.00 85 ASN A CA 1
ATOM 704 C C . ASN A 1 85 ? 14.653 -5.381 -8.182 1.00 90.00 85 ASN A C 1
ATOM 706 O O . ASN A 1 85 ? 15.383 -4.884 -7.330 1.00 90.00 85 ASN A O 1
ATOM 710 N N . VAL A 1 86 ? 13.339 -5.136 -8.231 1.00 94.69 86 VAL A N 1
ATOM 711 C CA . VAL A 1 86 ? 12.621 -4.369 -7.209 1.00 94.69 86 VAL A CA 1
ATOM 712 C C . VAL A 1 86 ? 12.570 -5.188 -5.924 1.00 94.69 86 VAL A C 1
ATOM 714 O O . VAL A 1 86 ? 12.185 -6.360 -5.935 1.00 94.69 86 VAL A O 1
ATOM 717 N N . LEU A 1 87 ? 12.938 -4.571 -4.802 1.00 95.56 87 LEU A N 1
ATOM 718 C CA . LEU A 1 87 ? 12.832 -5.226 -3.506 1.00 95.56 87 LEU A CA 1
ATOM 719 C C . LEU A 1 87 ? 11.378 -5.191 -3.047 1.00 95.56 87 LEU A C 1
ATOM 721 O O . LEU A 1 87 ? 10.731 -4.140 -3.019 1.00 95.56 87 LEU A O 1
ATOM 725 N N . ILE A 1 88 ? 10.865 -6.365 -2.690 1.00 97.06 88 ILE A N 1
ATOM 726 C CA . ILE A 1 88 ? 9.522 -6.513 -2.153 1.00 97.06 88 ILE A CA 1
ATOM 727 C C . ILE A 1 88 ? 9.533 -7.384 -0.905 1.00 97.06 88 ILE A C 1
ATOM 729 O O . ILE A 1 88 ? 10.000 -8.523 -0.910 1.00 97.06 88 ILE A O 1
ATOM 733 N N . GLU A 1 89 ? 8.973 -6.845 0.168 1.00 97.81 89 GLU A N 1
ATOM 734 C CA . GLU A 1 89 ? 8.747 -7.553 1.420 1.00 97.81 89 GLU A CA 1
ATOM 735 C C . GLU A 1 89 ? 7.247 -7.596 1.712 1.00 97.81 89 GLU A C 1
ATOM 737 O O . GLU A 1 89 ? 6.515 -6.642 1.450 1.00 97.81 89 GLU A O 1
ATOM 742 N N . VAL A 1 90 ? 6.765 -8.704 2.273 1.00 98.25 90 VAL A N 1
ATOM 743 C CA . VAL A 1 90 ? 5.390 -8.800 2.768 1.00 98.25 90 VAL A CA 1
ATOM 744 C C . VAL A 1 90 ? 5.420 -8.913 4.278 1.00 98.25 90 VAL A C 1
ATOM 746 O O . VAL A 1 90 ? 5.832 -9.933 4.828 1.00 98.25 90 VAL A O 1
ATOM 749 N N . VAL A 1 91 ? 4.923 -7.877 4.942 1.00 97.88 91 VAL A N 1
ATOM 750 C CA . VAL A 1 91 ? 4.860 -7.803 6.401 1.00 97.88 91 VAL A CA 1
ATOM 751 C C . VAL A 1 91 ? 3.415 -7.929 6.881 1.00 97.88 91 VAL A C 1
ATOM 753 O O . VAL A 1 91 ? 2.476 -7.538 6.174 1.00 97.88 91 VAL A O 1
ATOM 756 N N . PRO A 1 92 ? 3.178 -8.455 8.093 1.00 97.88 92 PRO A N 1
ATOM 757 C CA . PRO A 1 92 ? 1.841 -8.466 8.659 1.00 97.88 92 PRO A CA 1
ATOM 758 C C . PRO A 1 92 ? 1.363 -7.037 8.946 1.00 97.88 92 PRO A C 1
ATOM 760 O O . PRO A 1 92 ? 2.126 -6.158 9.348 1.00 97.88 92 PRO A O 1
ATOM 763 N N . VAL A 1 93 ? 0.054 -6.816 8.845 1.00 97.06 93 VAL A N 1
ATOM 764 C CA . VAL A 1 93 ? -0.613 -5.550 9.199 1.00 97.06 93 VAL A CA 1
ATOM 765 C C . VAL A 1 93 ? -0.215 -5.054 10.594 1.00 97.06 93 VAL A C 1
ATOM 767 O O . VAL A 1 93 ? -0.045 -3.852 10.806 1.00 97.06 93 VAL A O 1
ATOM 770 N N . SER A 1 94 ? -0.026 -5.972 11.544 1.00 95.50 94 SER A N 1
ATOM 771 C CA . SER A 1 94 ? 0.392 -5.649 12.911 1.00 95.50 94 SER A CA 1
ATOM 772 C C . SER A 1 94 ? 1.780 -5.005 12.980 1.00 95.50 94 SER A C 1
ATOM 774 O O . SER A 1 94 ? 2.034 -4.190 13.867 1.00 95.50 94 SER A O 1
ATOM 776 N N . GLU A 1 95 ? 2.673 -5.317 12.044 1.00 94.75 95 GLU A N 1
ATOM 777 C CA . GLU A 1 95 ? 3.992 -4.702 11.961 1.00 94.75 95 GLU A CA 1
ATOM 778 C C . GLU A 1 95 ? 3.906 -3.259 11.463 1.00 94.75 95 GLU A C 1
ATOM 780 O O . GLU A 1 95 ? 4.456 -2.353 12.096 1.00 94.75 95 GLU A O 1
ATOM 785 N N . TYR A 1 96 ? 3.125 -3.006 10.411 1.00 92.88 96 TYR A N 1
ATOM 786 C CA . TYR A 1 96 ? 2.868 -1.642 9.948 1.00 92.88 96 TYR A CA 1
ATOM 787 C C . TYR A 1 96 ? 2.222 -0.776 11.042 1.00 92.88 96 TYR A C 1
ATOM 789 O O . TYR A 1 96 ? 2.610 0.378 11.255 1.00 92.88 96 TYR A O 1
ATOM 797 N N . GLN A 1 97 ? 1.271 -1.337 11.796 1.00 91.19 97 GLN A N 1
ATOM 798 C CA . GLN A 1 97 ? 0.621 -0.639 12.910 1.00 91.19 97 GLN A CA 1
ATOM 799 C C . GLN A 1 97 ? 1.622 -0.158 13.962 1.00 91.19 97 GLN A C 1
ATOM 801 O O . GLN A 1 97 ? 1.512 0.981 14.416 1.00 91.19 97 GLN A O 1
ATOM 806 N N . LYS A 1 98 ? 2.616 -0.987 14.311 1.00 90.25 98 LYS A N 1
ATOM 807 C CA . LYS A 1 98 ? 3.674 -0.627 15.270 1.00 90.25 98 LYS A CA 1
ATOM 808 C C . LYS A 1 98 ? 4.549 0.521 14.760 1.00 90.25 98 LYS A C 1
ATOM 810 O O . LYS A 1 98 ? 4.931 1.382 15.546 1.00 90.25 98 LYS A O 1
ATOM 815 N N . ARG A 1 99 ? 4.827 0.567 13.452 1.00 86.06 99 ARG A N 1
ATOM 816 C CA . ARG A 1 99 ? 5.639 1.617 12.804 1.00 86.06 99 ARG A CA 1
ATOM 817 C C . ARG A 1 99 ? 4.871 2.937 12.596 1.00 86.06 99 ARG A C 1
ATOM 819 O O . ARG A 1 99 ? 5.468 3.978 12.324 1.00 86.06 99 ARG A O 1
ATOM 826 N N . THR A 1 100 ? 3.545 2.935 12.748 1.00 84.62 100 THR A N 1
ATOM 827 C CA . THR A 1 100 ? 2.690 4.099 12.472 1.00 84.62 100 THR A CA 1
ATOM 828 C C . THR A 1 100 ? 2.585 5.060 13.668 1.00 84.62 100 THR A C 1
ATOM 830 O O . THR A 1 100 ? 1.686 4.972 14.511 1.00 84.62 100 THR A O 1
ATOM 833 N N . SER A 1 101 ? 3.472 6.055 13.716 1.00 79.56 101 SER A N 1
ATOM 834 C CA . SER A 1 101 ? 3.615 6.961 14.868 1.00 79.56 101 SER A CA 1
ATOM 835 C C . SER A 1 101 ? 2.613 8.124 14.927 1.00 79.56 101 SER A C 1
ATOM 837 O O . SER A 1 101 ? 2.264 8.574 16.022 1.00 79.56 101 SER A O 1
ATOM 839 N N . THR A 1 102 ? 2.073 8.597 13.796 1.00 88.00 102 THR A N 1
ATOM 840 C CA . THR A 1 102 ? 1.193 9.783 13.779 1.00 88.00 102 THR A CA 1
ATOM 841 C C . THR A 1 102 ? -0.295 9.430 13.783 1.00 88.00 102 THR A C 1
ATOM 843 O O . THR A 1 102 ? -0.736 8.456 13.170 1.00 88.00 102 THR A O 1
ATOM 846 N N . ALA A 1 103 ? -1.110 10.258 14.447 1.00 88.69 103 ALA A N 1
ATOM 847 C CA . ALA A 1 103 ? -2.564 10.071 14.495 1.00 88.69 103 ALA A CA 1
ATOM 848 C C . ALA A 1 103 ? -3.214 10.130 13.101 1.00 88.69 103 ALA A C 1
ATOM 850 O O . ALA A 1 103 ? -4.186 9.424 12.839 1.00 88.69 103 ALA A O 1
ATOM 851 N N . VAL A 1 104 ? -2.668 10.945 12.194 1.00 88.31 104 VAL A N 1
ATOM 852 C CA . VAL A 1 104 ? -3.124 11.035 10.799 1.00 88.31 104 VAL A CA 1
ATOM 853 C C . VAL A 1 104 ? -2.894 9.710 10.074 1.00 88.31 104 VAL A C 1
ATOM 855 O O . VAL A 1 104 ? -3.855 9.137 9.562 1.00 88.31 104 VAL A O 1
ATOM 858 N N . LYS A 1 105 ? -1.668 9.166 10.112 1.00 89.88 105 LYS A N 1
ATOM 859 C CA . LYS A 1 105 ? -1.356 7.883 9.464 1.00 89.88 105 LYS A CA 1
ATOM 860 C C . LYS A 1 105 ? -2.170 6.732 10.066 1.00 89.88 105 LYS A C 1
ATOM 862 O O . LYS A 1 105 ? -2.711 5.925 9.320 1.00 89.88 105 LYS A O 1
ATOM 867 N N . ARG A 1 106 ? -2.370 6.707 11.392 1.00 92.12 106 ARG A N 1
ATOM 868 C CA . ARG A 1 106 ? -3.233 5.703 12.049 1.00 92.12 106 ARG A CA 1
ATOM 869 C C . ARG A 1 106 ? -4.688 5.771 11.583 1.00 92.12 106 ARG A C 1
ATOM 871 O O . 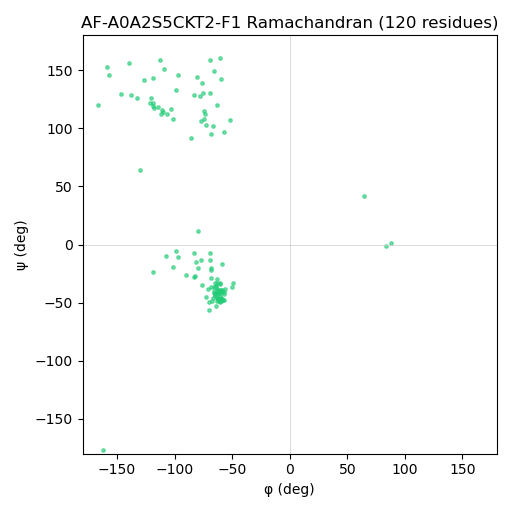ARG A 1 106 ? -5.297 4.728 11.365 1.00 92.12 106 ARG A O 1
ATOM 878 N N . ARG A 1 107 ? -5.252 6.975 11.421 1.00 92.75 107 ARG A N 1
ATOM 879 C CA . ARG A 1 107 ? -6.625 7.153 10.913 1.00 92.75 107 ARG A CA 1
ATOM 880 C C . ARG A 1 107 ? -6.754 6.709 9.459 1.00 92.75 107 ARG A C 1
ATOM 882 O O . ARG A 1 107 ? -7.673 5.951 9.164 1.00 92.75 107 ARG A O 1
ATOM 889 N N . LYS A 1 108 ? -5.819 7.112 8.589 1.00 93.44 108 LYS A N 1
ATOM 890 C CA . LYS A 1 108 ? -5.771 6.655 7.190 1.00 93.44 108 LYS A CA 1
ATOM 891 C C . LYS A 1 108 ? -5.677 5.130 7.121 1.00 93.44 108 LYS A C 1
ATOM 893 O O . LYS A 1 108 ? -6.463 4.499 6.426 1.00 93.44 108 LYS A O 1
ATOM 898 N N . PHE A 1 109 ? -4.780 4.535 7.902 1.00 95.25 109 PHE A N 1
ATOM 899 C CA . PHE A 1 109 ? -4.604 3.088 7.930 1.00 95.25 109 PHE A CA 1
ATOM 900 C C . PHE A 1 109 ? -5.847 2.340 8.424 1.00 95.25 109 PHE A C 1
ATOM 902 O O . PHE A 1 109 ? -6.241 1.337 7.836 1.00 95.25 109 PHE A O 1
ATOM 909 N N . LYS A 1 110 ? -6.511 2.849 9.468 1.00 94.75 110 LYS A N 1
ATOM 910 C CA . LYS A 1 110 ? -7.780 2.284 9.939 1.00 94.75 110 LYS A CA 1
ATOM 911 C C . LYS A 1 110 ? -8.855 2.328 8.849 1.00 94.75 110 LYS A C 1
ATOM 913 O O . LYS A 1 110 ? -9.508 1.317 8.624 1.00 94.75 110 LYS A O 1
ATOM 918 N N . ALA A 1 111 ? -8.998 3.460 8.158 1.00 95.69 111 ALA A N 1
ATOM 919 C CA . ALA A 1 111 ? -9.941 3.591 7.049 1.00 95.69 111 ALA A CA 1
ATOM 920 C C . ALA A 1 111 ? -9.627 2.614 5.902 1.00 95.69 111 ALA A C 1
ATOM 922 O O . ALA A 1 111 ? -10.547 2.018 5.348 1.00 95.69 111 ALA A O 1
ATOM 923 N N . ALA A 1 112 ? -8.343 2.405 5.589 1.00 97.00 112 ALA A N 1
ATOM 924 C CA . ALA A 1 112 ? -7.907 1.438 4.584 1.00 97.00 112 ALA A CA 1
ATOM 925 C C . ALA A 1 112 ? -8.236 -0.010 4.978 1.00 97.00 112 ALA A C 1
ATOM 927 O O . ALA A 1 112 ? -8.754 -0.763 4.161 1.00 97.00 112 ALA A O 1
ATOM 928 N N . LEU A 1 113 ? -7.998 -0.394 6.236 1.00 96.69 113 LEU A N 1
ATOM 929 C CA . LEU A 1 113 ? -8.366 -1.721 6.737 1.00 96.69 113 LEU A CA 1
ATOM 930 C C . LEU A 1 113 ? -9.876 -1.959 6.721 1.00 96.69 113 LEU A C 1
ATOM 932 O O . LEU A 1 113 ? -10.310 -3.064 6.402 1.00 96.69 113 LEU A O 1
ATOM 936 N N . ASP A 1 114 ? -10.670 -0.950 7.084 1.00 95.69 114 ASP A N 1
ATOM 937 C CA . ASP A 1 114 ? -12.128 -1.053 7.040 1.00 95.69 114 ASP A CA 1
ATOM 938 C C . ASP A 1 114 ? -12.609 -1.251 5.589 1.00 95.69 114 ASP A C 1
ATOM 940 O O . ASP A 1 114 ? -13.364 -2.185 5.337 1.00 95.69 114 ASP A O 1
ATOM 944 N N . LEU A 1 115 ? -12.087 -0.471 4.630 1.00 96.62 115 LEU A N 1
ATOM 945 C CA . LEU A 1 115 ? -12.353 -0.645 3.192 1.00 96.62 115 LEU A CA 1
ATOM 946 C C . LEU A 1 115 ? -11.965 -2.039 2.680 1.00 96.62 115 LEU A C 1
ATOM 948 O O . LEU A 1 115 ? -12.752 -2.688 2.000 1.00 96.62 115 LEU A O 1
ATOM 952 N N . MET A 1 116 ? -10.764 -2.512 3.019 1.00 97.12 116 MET A N 1
ATOM 953 C CA . MET A 1 116 ? -10.270 -3.819 2.579 1.00 97.12 116 MET A CA 1
ATOM 954 C C . MET A 1 116 ? -11.170 -4.957 3.074 1.00 97.12 116 MET A C 1
ATOM 956 O O . MET A 1 116 ? -11.553 -5.840 2.315 1.00 97.12 116 MET A O 1
ATOM 960 N N . ARG A 1 117 ? -11.580 -4.902 4.344 1.00 96.44 117 ARG A N 1
ATOM 961 C CA . ARG A 1 117 ? -12.472 -5.906 4.941 1.00 96.44 117 ARG A CA 1
ATOM 962 C C . ARG A 1 117 ? -13.887 -5.867 4.386 1.00 96.44 117 ARG A C 1
ATOM 964 O O . ARG A 1 117 ? -14.574 -6.878 4.464 1.00 96.44 117 ARG A O 1
ATOM 971 N N . GLU A 1 118 ? -14.357 -4.711 3.933 1.00 95.00 118 GLU A N 1
ATOM 972 C CA . GLU A 1 118 ? -15.624 -4.610 3.209 1.00 95.00 118 GLU A CA 1
ATOM 973 C C . GLU A 1 118 ? -15.495 -5.300 1.848 1.00 95.00 118 GLU A C 1
ATOM 975 O O . GLU A 1 118 ? -16.298 -6.179 1.555 1.00 95.00 118 GLU A O 1
ATOM 980 N N . LYS A 1 119 ? -14.425 -5.008 1.092 1.00 94.25 119 LYS A N 1
ATOM 981 C CA . LYS A 1 119 ? -14.159 -5.624 -0.215 1.00 94.25 119 LYS A CA 1
ATOM 982 C C . LYS A 1 119 ? -14.026 -7.149 -0.153 1.00 94.25 119 LYS A C 1
ATOM 984 O O . LYS A 1 119 ? -14.504 -7.824 -1.053 1.00 94.25 119 LYS A O 1
ATOM 989 N N . GLU A 1 120 ? -13.396 -7.687 0.891 1.00 92.75 120 GLU A N 1
ATOM 990 C CA . GLU A 1 120 ? -13.227 -9.138 1.099 1.00 92.75 120 GLU A CA 1
ATOM 991 C C . GLU A 1 120 ? -14.534 -9.880 1.436 1.00 92.75 120 GLU A C 1
ATOM 993 O O . GLU A 1 120 ? -14.554 -11.110 1.441 1.00 92.75 120 GLU A O 1
ATOM 998 N N . ARG A 1 121 ? -15.611 -9.161 1.775 1.00 90.94 121 ARG A N 1
ATOM 999 C CA . ARG A 1 121 ? -16.927 -9.746 2.091 1.00 90.94 121 ARG A CA 1
ATOM 1000 C C . ARG A 1 121 ? -17.894 -9.737 0.909 1.00 90.94 121 ARG A C 1
ATOM 1002 O O . ARG A 1 121 ? -18.971 -10.316 1.042 1.00 90.94 121 ARG A O 1
ATOM 1009 N N . GLU A 1 122 ? -17.546 -9.028 -0.161 1.00 82.62 122 GLU A N 1
ATOM 1010 C CA . GLU A 1 122 ? -18.289 -8.977 -1.427 1.00 82.62 122 GLU A CA 1
ATOM 1011 C C . GLU A 1 122 ? -17.996 -10.212 -2.278 1.00 82.62 122 GLU A C 1
ATOM 1013 O O . GLU A 1 122 ? -18.975 -10.789 -2.801 1.00 82.62 122 GLU A O 1
#

Foldseek 3Di:
DDPPPDPPVLVVLLVVFVVVFVCLCVCVVHVLSNVLCCVVPVVQPDKTFLDWDDDVQWIWTWIHRALFKIKTWIGGPDPPDDSVPIDIDIDTPVVVVVVDDDPVSVSSSVSRSVVRVVVVVD

Nearest PDB structures (foldseek):
  5ul2-assembly1_A  TM=4.154E-01  e=3.159E-01  Priestia megaterium
  5ul4-assembly1_A  TM=3.906E-01  e=6.129E-01  Priestia megaterium
  2xh9-assembly1_A  TM=5.170E-01  e=4.215E+00  Streptomyces clavuligerus
  2xh9-assembly2_B  TM=3.849E-01  e=2.765E+00  Streptomyces clavuligerus
  2xep-assembly1_A  TM=5.152E-01  e=6.826E+00  Streptomyces clavuligerus

Sequence (122 aa):
MSDRQFGPQTQLLRKELLESMAYLFSGDINPILLETLRFYFPWLSFALLINWLPEQGEDIYWVLIDSQRVAVVEIPRETNVDVKNVLIEVVPVSEYQKRTSTAVKRRKFKAALDLMREKERE

Organism: NCBI:txid1704499

Solvent-accessible surface area (backbone atoms only — not comparable to full-atom values): 7017 Å² total; per-residue (Å²): 132,85,82,79,82,65,56,72,73,53,51,51,47,42,49,54,37,51,52,49,24,51,34,38,77,72,23,76,72,41,51,65,57,37,52,35,47,47,70,81,37,71,85,66,87,62,53,35,69,72,46,75,43,85,47,99,65,30,42,39,37,34,30,38,62,50,78,56,37,27,38,39,39,42,38,66,71,62,85,86,74,54,58,91,74,45,49,73,47,80,43,48,43,72,57,56,58,73,71,47,85,48,73,67,56,45,51,48,45,51,43,50,46,54,52,40,52,51,61,76,72,109

Mean predicted aligned error: 4.64 Å

Radius of gyration: 14.61 Å; Cα contacts (8 Å, |Δi|>4): 165; chains: 1; bounding box: 45×26×32 Å

pLDDT: mean 91.53, std 10.35, range [40.38, 98.44]